Protein AF-A0AAV7RIS8-F1 (afdb_monomer_lite)

Radius of gyration: 21.15 Å; chains: 1; bounding box: 41×57×57 Å

Structure (mmCIF, N/CA/C/O backbone):
data_AF-A0AAV7RIS8-F1
#
_entry.id   AF-A0AAV7RIS8-F1
#
loop_
_atom_site.group_PDB
_atom_site.id
_atom_site.type_symbol
_atom_site.label_atom_id
_atom_site.label_alt_id
_atom_site.label_comp_id
_atom_site.label_asym_id
_atom_site.label_entity_id
_atom_site.label_seq_id
_atom_site.pdbx_PDB_ins_code
_atom_site.Cartn_x
_atom_site.Cartn_y
_atom_site.Cartn_z
_atom_site.occupancy
_atom_site.B_iso_or_equiv
_atom_site.auth_seq_id
_atom_site.auth_comp_id
_atom_site.auth_asym_id
_atom_site.auth_atom_id
_atom_site.pdbx_PDB_model_num
ATOM 1 N N . MET A 1 1 ? 1.340 12.031 -30.322 1.00 40.53 1 MET A N 1
ATOM 2 C CA . MET A 1 1 ? 1.936 10.730 -29.944 1.00 40.53 1 MET A CA 1
ATOM 3 C C . MET A 1 1 ? 2.752 10.960 -28.687 1.00 40.53 1 MET A C 1
ATOM 5 O O . MET A 1 1 ? 3.730 11.690 -28.761 1.00 40.53 1 MET A O 1
ATOM 9 N N . PHE A 1 2 ? 2.332 10.428 -27.538 1.00 37.75 2 PHE A N 1
ATOM 10 C CA . PHE A 1 2 ? 3.193 10.440 -26.354 1.00 37.75 2 PHE A CA 1
ATOM 11 C C . PHE A 1 2 ? 4.381 9.504 -26.620 1.00 37.75 2 PHE A C 1
ATOM 13 O O . PHE A 1 2 ? 4.155 8.403 -27.135 1.00 37.75 2 PHE A O 1
ATOM 20 N N . PRO A 1 3 ? 5.629 9.924 -26.354 1.00 41.28 3 PRO A N 1
ATOM 21 C CA . PRO A 1 3 ? 6.782 9.067 -26.578 1.00 41.28 3 PRO A CA 1
ATOM 22 C C . PRO A 1 3 ? 6.626 7.800 -25.733 1.00 41.28 3 PRO A C 1
ATOM 24 O O . PRO A 1 3 ? 6.403 7.878 -24.524 1.00 41.28 3 PRO A O 1
ATOM 27 N N . ARG A 1 4 ? 6.722 6.630 -26.380 1.00 53.78 4 ARG A N 1
ATOM 28 C CA . ARG A 1 4 ? 6.822 5.328 -25.708 1.00 53.78 4 ARG A CA 1
ATOM 29 C C . ARG A 1 4 ? 8.180 5.274 -25.014 1.00 53.78 4 ARG A C 1
ATOM 31 O O . ARG A 1 4 ? 9.142 4.745 -25.558 1.00 53.78 4 ARG A O 1
ATOM 38 N N . VAL A 1 5 ? 8.284 5.907 -23.850 1.00 56.75 5 VAL A N 1
ATOM 39 C CA . VAL A 1 5 ? 9.424 5.703 -22.958 1.00 56.75 5 VAL A CA 1
ATOM 40 C C . VAL A 1 5 ? 9.414 4.217 -22.631 1.00 56.75 5 VAL A C 1
ATOM 42 O O . VAL A 1 5 ? 8.409 3.734 -22.115 1.00 56.75 5 VAL A O 1
ATOM 45 N N . ALA A 1 6 ? 10.477 3.499 -22.996 1.00 56.28 6 ALA A N 1
ATOM 46 C CA . ALA A 1 6 ? 10.611 2.077 -22.708 1.00 56.28 6 ALA A CA 1
ATOM 47 C C . ALA A 1 6 ? 10.300 1.839 -21.222 1.00 56.28 6 ALA A C 1
ATOM 49 O O . ALA A 1 6 ? 11.027 2.301 -20.340 1.00 56.28 6 ALA A O 1
ATOM 50 N N . SER A 1 7 ? 9.170 1.192 -20.941 1.00 73.81 7 SER A N 1
ATOM 51 C CA . SER A 1 7 ? 8.680 0.934 -19.591 1.00 73.81 7 SER A CA 1
ATOM 52 C C . SER A 1 7 ? 9.353 -0.330 -19.075 1.00 73.81 7 SER A C 1
ATOM 54 O O . SER A 1 7 ? 8.714 -1.360 -18.908 1.00 73.81 7 SER A O 1
ATOM 56 N N . MET A 1 8 ? 10.673 -0.282 -18.912 1.00 86.00 8 MET A N 1
ATOM 57 C CA . MET A 1 8 ? 11.417 -1.374 -18.296 1.00 86.00 8 MET A CA 1
ATOM 58 C C . MET A 1 8 ? 11.367 -1.227 -16.774 1.00 86.00 8 MET A C 1
ATOM 60 O O . MET A 1 8 ? 11.593 -0.137 -16.243 1.00 86.00 8 MET A O 1
ATOM 64 N N . CYS A 1 9 ? 11.087 -2.315 -16.061 1.00 86.50 9 CYS A N 1
ATOM 65 C CA . CYS A 1 9 ? 11.132 -2.335 -14.604 1.00 86.50 9 CYS A CA 1
ATOM 66 C C . CYS A 1 9 ? 12.592 -2.296 -14.156 1.00 86.50 9 CYS A C 1
ATOM 68 O O . CYS A 1 9 ? 13.364 -3.175 -14.530 1.00 86.50 9 CYS A O 1
ATOM 70 N N . LEU A 1 10 ? 12.977 -1.343 -13.308 1.00 86.94 10 LEU A N 1
ATOM 71 C CA . LEU A 1 10 ? 14.358 -1.284 -12.814 1.00 86.94 10 LEU A CA 1
ATOM 72 C C . LEU A 1 10 ? 14.680 -2.347 -11.757 1.00 86.94 10 LEU A C 1
ATOM 74 O O . LEU A 1 10 ? 15.850 -2.577 -11.473 1.00 86.94 10 LEU A O 1
ATOM 78 N N . HIS A 1 11 ? 13.665 -3.010 -11.197 1.00 85.69 11 HIS A N 1
ATOM 79 C CA . HIS A 1 11 ? 13.860 -4.057 -10.194 1.00 85.69 11 HIS A CA 1
ATOM 80 C C . HIS A 1 11 ? 13.984 -5.454 -10.810 1.00 85.69 11 HIS A C 1
ATOM 82 O O . HIS A 1 11 ? 14.775 -6.258 -10.329 1.00 85.69 11 HIS A O 1
ATOM 88 N N . CYS A 1 12 ? 13.205 -5.763 -11.856 1.00 88.75 12 CYS A N 1
ATOM 89 C CA . CYS A 1 12 ? 13.183 -7.100 -12.470 1.00 88.75 12 CYS A CA 1
ATOM 90 C C . CYS A 1 12 ? 13.544 -7.129 -13.964 1.00 88.75 12 CYS A C 1
ATOM 92 O O . CYS A 1 12 ? 13.489 -8.194 -14.573 1.00 88.75 12 CYS A O 1
ATOM 94 N N . ALA A 1 13 ? 13.879 -5.981 -14.564 1.00 88.62 13 ALA A N 1
ATOM 95 C CA . ALA A 1 13 ? 14.184 -5.826 -15.992 1.00 88.62 13 ALA A CA 1
ATOM 96 C C . ALA A 1 13 ? 13.062 -6.271 -16.958 1.00 88.62 13 ALA A C 1
ATOM 98 O O . ALA A 1 13 ? 13.288 -6.420 -18.161 1.00 88.62 13 ALA A O 1
ATOM 99 N N . HIS A 1 14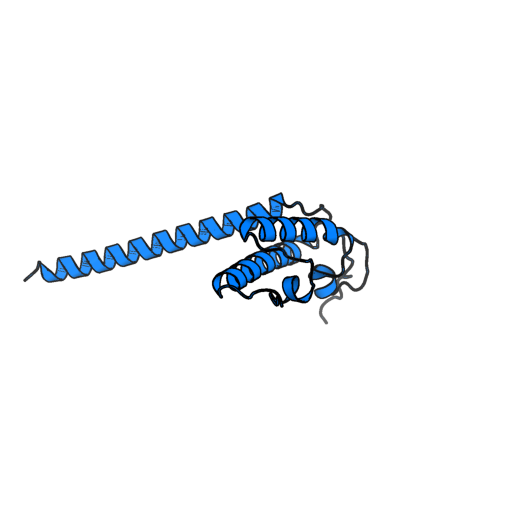 ? 11.833 -6.461 -16.462 1.00 87.50 14 HIS A N 1
ATOM 100 C CA . HIS A 1 14 ? 10.681 -6.777 -17.302 1.00 87.50 14 HIS A CA 1
ATOM 101 C C . HIS A 1 14 ? 10.361 -5.605 -18.234 1.00 87.50 14 HIS A C 1
ATOM 103 O O . HIS A 1 14 ? 10.402 -4.451 -17.810 1.00 87.50 14 HIS A O 1
ATOM 109 N N . HIS A 1 15 ? 10.070 -5.904 -19.497 1.00 86.44 15 HIS A N 1
ATOM 110 C CA . HIS A 1 15 ? 9.692 -4.917 -20.509 1.00 86.44 15 HIS A CA 1
ATOM 111 C C . HIS A 1 15 ? 8.165 -4.743 -20.511 1.00 86.44 15 HIS A C 1
ATOM 113 O O . HIS A 1 15 ? 7.460 -5.576 -19.957 1.00 86.44 15 HIS A O 1
ATOM 119 N N . ASP A 1 16 ? 7.649 -3.656 -21.090 1.00 82.25 16 ASP A N 1
ATOM 120 C CA . ASP A 1 16 ? 6.201 -3.383 -21.151 1.00 82.25 16 ASP A CA 1
ATOM 121 C C . ASP A 1 16 ? 5.507 -3.326 -19.774 1.00 82.25 16 ASP A C 1
ATOM 123 O O . ASP A 1 16 ? 4.369 -3.754 -19.594 1.00 82.25 16 ASP A O 1
ATOM 127 N N . VAL A 1 17 ? 6.195 -2.7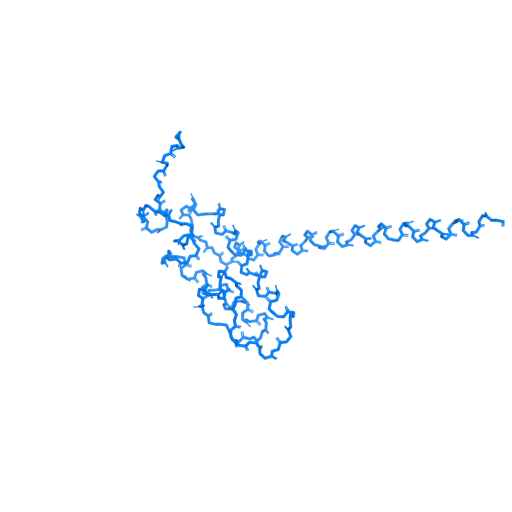46 -18.782 1.00 84.81 17 VAL A N 1
ATOM 128 C CA . VAL A 1 17 ? 5.682 -2.584 -17.416 1.00 84.81 17 VAL A CA 1
ATOM 129 C C . VAL A 1 17 ? 4.335 -1.875 -17.385 1.00 84.81 17 VAL A C 1
ATOM 131 O O . VAL A 1 17 ? 4.198 -0.716 -17.787 1.00 84.81 17 VAL A O 1
ATOM 134 N N . THR A 1 18 ? 3.358 -2.566 -16.807 1.00 86.69 18 THR A N 1
ATOM 135 C CA . THR A 1 18 ? 2.045 -2.024 -16.472 1.00 86.69 18 THR A CA 1
ATOM 136 C C . THR A 1 18 ? 2.030 -1.474 -15.045 1.00 86.69 18 THR A C 1
ATOM 138 O O . THR A 1 18 ? 2.907 -1.747 -14.221 1.00 86.69 18 THR A O 1
ATOM 141 N N . PHE A 1 19 ? 0.984 -0.719 -14.713 1.00 82.00 19 PHE A N 1
ATOM 142 C CA . PHE A 1 19 ? 0.736 -0.315 -13.330 1.00 82.00 19 PHE A CA 1
ATOM 143 C C . PHE A 1 19 ? 0.552 -1.528 -12.402 1.00 82.00 19 PHE A C 1
ATOM 145 O O . PHE A 1 19 ? 1.080 -1.544 -11.292 1.00 82.00 19 PHE A O 1
ATOM 152 N N . LEU A 1 20 ? -0.124 -2.579 -12.883 1.00 87.06 20 LEU A N 1
ATOM 153 C CA . LEU A 1 20 ? -0.323 -3.818 -12.131 1.00 87.06 20 LEU A CA 1
ATOM 154 C C . LEU A 1 20 ? 1.001 -4.539 -11.862 1.00 87.06 20 LEU A C 1
ATOM 156 O O . LEU A 1 20 ? 1.228 -5.005 -10.745 1.00 87.06 20 LEU A O 1
ATOM 160 N N . HIS A 1 21 ? 1.916 -4.542 -12.831 1.00 88.75 21 HIS A N 1
ATOM 161 C CA . HIS A 1 21 ? 3.262 -5.058 -12.622 1.00 88.75 21 HIS A CA 1
ATOM 162 C C . HIS A 1 21 ? 3.960 -4.328 -11.472 1.00 88.75 21 HIS A C 1
ATOM 164 O O . HIS A 1 21 ? 4.513 -4.949 -10.558 1.00 88.75 21 HIS A O 1
ATOM 170 N N . MET A 1 22 ? 3.868 -2.995 -11.476 1.00 83.25 22 MET A N 1
ATOM 171 C CA . MET A 1 22 ? 4.494 -2.164 -10.457 1.00 83.25 22 MET A CA 1
ATOM 172 C C . MET A 1 22 ? 3.879 -2.277 -9.074 1.00 83.25 22 MET A C 1
ATOM 174 O O . MET A 1 22 ? 4.602 -2.019 -8.113 1.00 83.25 22 MET A O 1
ATOM 178 N N . LEU A 1 23 ? 2.606 -2.653 -8.954 1.00 85.38 23 LEU A N 1
ATOM 179 C CA . LEU A 1 23 ? 1.923 -2.812 -7.671 1.00 85.38 23 LEU A CA 1
ATOM 180 C C . LEU A 1 23 ? 1.850 -4.258 -7.179 1.00 85.38 23 LEU A C 1
ATOM 182 O O . LEU A 1 23 ? 1.775 -4.479 -5.975 1.00 85.38 23 LE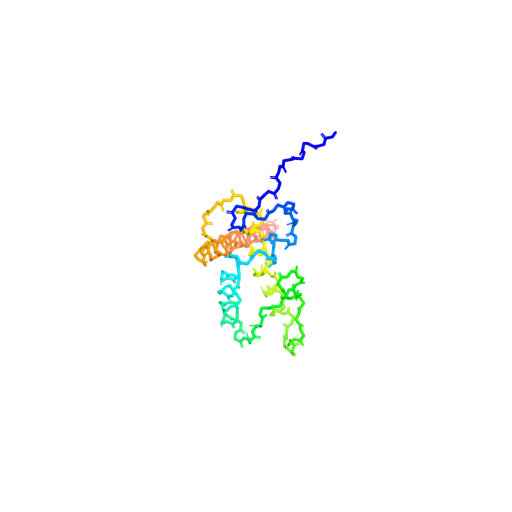U A O 1
ATOM 186 N N . TRP A 1 24 ? 1.906 -5.260 -8.050 1.00 88.31 24 TRP A N 1
ATOM 187 C CA . TRP A 1 24 ? 1.663 -6.639 -7.629 1.00 88.31 24 TRP A CA 1
ATOM 188 C C . TRP A 1 24 ? 2.624 -7.668 -8.225 1.00 88.31 24 TRP A C 1
ATOM 190 O O . TRP A 1 24 ? 3.168 -8.483 -7.477 1.00 88.31 24 TRP A O 1
ATOM 200 N N . GLU A 1 25 ? 2.871 -7.636 -9.532 1.00 90.56 25 GLU A N 1
ATOM 201 C CA . GLU A 1 25 ? 3.515 -8.770 -10.221 1.00 90.56 25 GLU A CA 1
ATOM 202 C C . GLU A 1 25 ? 5.047 -8.775 -10.104 1.00 90.56 25 GLU A C 1
ATOM 204 O O . GLU A 1 25 ? 5.677 -9.820 -10.257 1.00 90.56 25 GLU A O 1
ATOM 209 N N . CYS A 1 26 ? 5.671 -7.630 -9.814 1.00 89.31 26 CYS A N 1
ATOM 210 C CA . CYS A 1 26 ? 7.125 -7.522 -9.707 1.00 89.31 26 CYS A CA 1
ATOM 211 C C . CYS A 1 26 ? 7.681 -8.360 -8.534 1.00 89.31 26 CYS A C 1
ATOM 213 O O . CYS A 1 26 ? 7.637 -7.938 -7.376 1.00 89.31 26 CYS A O 1
ATOM 215 N N . LEU A 1 27 ? 8.256 -9.531 -8.843 1.00 90.31 27 LEU A N 1
ATOM 216 C CA . LEU A 1 27 ? 8.767 -10.498 -7.858 1.00 90.31 27 LEU A CA 1
ATOM 217 C C . LEU A 1 27 ? 9.809 -9.932 -6.875 1.00 90.31 27 LEU A C 1
ATOM 219 O O . LEU A 1 27 ? 9.689 -10.211 -5.682 1.00 90.31 27 LEU A O 1
ATOM 223 N N . PRO A 1 28 ? 10.775 -9.090 -7.295 1.00 89.44 28 PRO A N 1
ATOM 224 C CA . PRO A 1 28 ? 11.708 -8.453 -6.361 1.00 89.44 28 PRO A CA 1
ATOM 225 C C . PRO A 1 28 ? 11.046 -7.596 -5.275 1.00 89.44 28 PRO A C 1
ATOM 227 O O . PRO A 1 28 ? 11.673 -7.305 -4.264 1.00 89.44 28 PRO A O 1
ATOM 230 N N . LEU A 1 29 ? 9.785 -7.191 -5.466 1.00 87.38 29 LEU A N 1
ATOM 231 C CA . LEU A 1 29 ? 9.024 -6.395 -4.502 1.00 87.38 29 LEU A CA 1
ATOM 232 C C . LEU A 1 29 ? 8.137 -7.258 -3.587 1.00 87.38 29 LEU A C 1
ATOM 234 O O . LEU A 1 29 ? 7.483 -6.726 -2.692 1.00 87.38 29 LEU A O 1
ATOM 238 N N . VAL A 1 30 ? 8.115 -8.584 -3.772 1.00 89.81 30 VAL A N 1
ATOM 239 C CA . VAL A 1 30 ? 7.398 -9.510 -2.879 1.00 89.81 30 VAL A CA 1
ATOM 240 C C . VAL A 1 30 ? 7.873 -9.386 -1.425 1.00 89.81 30 VAL A C 1
ATOM 242 O O . VAL A 1 30 ? 6.996 -9.268 -0.570 1.00 89.81 30 VAL A O 1
ATOM 245 N N . PRO A 1 31 ? 9.187 -9.360 -1.109 1.00 90.56 31 PRO A N 1
ATOM 246 C CA . PRO A 1 31 ? 9.642 -9.363 0.282 1.00 90.56 31 PRO A CA 1
ATOM 247 C C . PRO A 1 31 ? 9.150 -8.151 1.076 1.00 90.56 31 PRO A C 1
ATOM 249 O O . PRO A 1 31 ? 8.599 -8.307 2.159 1.00 90.56 31 PRO A O 1
ATOM 252 N N . ILE A 1 32 ? 9.271 -6.947 0.509 1.00 89.94 32 ILE A N 1
ATOM 253 C CA . ILE A 1 32 ? 8.816 -5.720 1.172 1.00 89.94 32 ILE A CA 1
ATOM 254 C C . ILE A 1 32 ? 7.295 -5.700 1.354 1.00 89.94 32 ILE A C 1
ATOM 256 O O . ILE A 1 32 ? 6.802 -5.271 2.391 1.00 89.94 32 ILE A O 1
ATOM 260 N N . ARG A 1 33 ? 6.533 -6.218 0.383 1.00 89.44 33 ARG A N 1
ATOM 261 C CA . ARG A 1 33 ? 5.081 -6.365 0.527 1.00 89.44 33 ARG A CA 1
ATOM 262 C C . ARG A 1 33 ? 4.724 -7.278 1.696 1.00 89.44 33 ARG A C 1
ATOM 264 O O . ARG A 1 33 ? 3.815 -6.945 2.444 1.00 89.44 33 ARG A O 1
ATOM 271 N N . VAL A 1 34 ? 5.410 -8.412 1.832 1.00 91.19 34 VAL A N 1
ATOM 272 C CA . VAL A 1 34 ? 5.185 -9.341 2.947 1.00 91.19 34 VAL A CA 1
ATOM 273 C C . VAL A 1 34 ? 5.487 -8.647 4.275 1.00 91.19 34 VAL A C 1
ATOM 275 O O . VAL A 1 34 ? 4.627 -8.651 5.143 1.00 91.19 34 VAL A O 1
ATOM 278 N N . GLN A 1 35 ? 6.614 -7.938 4.382 1.00 92.44 35 GLN A N 1
ATOM 279 C CA . GLN A 1 35 ? 6.974 -7.196 5.599 1.00 92.44 35 GLN A CA 1
ATOM 280 C C . GLN A 1 35 ? 5.940 -6.131 5.985 1.00 92.44 35 GLN A C 1
ATOM 282 O O . GLN A 1 35 ? 5.606 -5.995 7.159 1.00 92.44 35 GLN A O 1
ATOM 287 N N . VAL A 1 36 ? 5.417 -5.378 5.008 1.00 91.19 36 VAL A N 1
ATOM 288 C CA . VAL A 1 36 ? 4.345 -4.398 5.251 1.00 91.19 36 VAL A CA 1
ATOM 289 C C . VAL A 1 36 ? 3.086 -5.099 5.757 1.00 91.19 36 VAL A C 1
ATOM 291 O O . VAL A 1 36 ? 2.492 -4.650 6.730 1.00 91.19 36 VAL A O 1
ATOM 294 N N . MET A 1 37 ? 2.689 -6.210 5.134 1.00 89.31 37 MET A N 1
ATOM 295 C CA . MET A 1 37 ? 1.517 -6.981 5.561 1.00 89.31 37 MET A CA 1
ATOM 296 C C . MET A 1 37 ? 1.682 -7.555 6.970 1.00 89.31 37 MET A C 1
ATOM 298 O O . MET A 1 37 ? 0.741 -7.486 7.753 1.00 89.31 37 MET A O 1
ATOM 302 N N . GLU A 1 38 ? 2.866 -8.068 7.306 1.00 91.31 38 GLU A N 1
ATOM 303 C CA . GLU A 1 38 ? 3.206 -8.548 8.650 1.00 91.31 38 GLU A CA 1
ATOM 304 C C . GLU A 1 38 ? 3.105 -7.417 9.680 1.00 91.31 38 GLU A C 1
ATOM 306 O O . GLU A 1 38 ? 2.423 -7.574 10.687 1.00 91.31 38 GLU A O 1
ATOM 311 N N . HIS A 1 39 ? 3.671 -6.239 9.392 1.00 91.44 39 HIS A N 1
ATOM 312 C CA . HIS A 1 39 ? 3.568 -5.082 10.289 1.00 91.44 39 HIS A CA 1
ATOM 313 C C . HIS A 1 39 ? 2.120 -4.623 10.485 1.00 91.44 39 HIS A C 1
ATOM 315 O O . HIS A 1 39 ?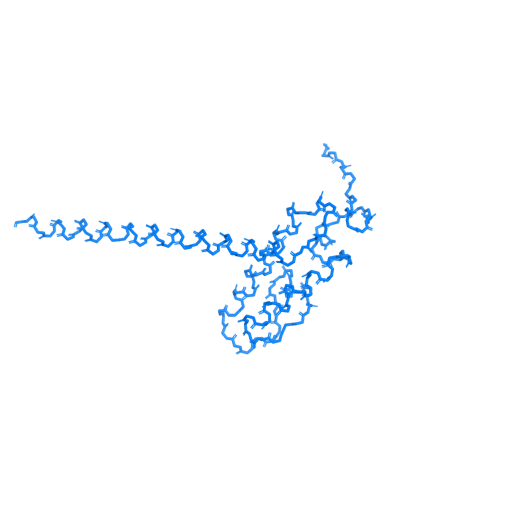 1.716 -4.286 11.595 1.00 91.44 39 HIS A O 1
ATOM 321 N N . VAL A 1 40 ? 1.318 -4.591 9.418 1.00 88.94 40 VAL A N 1
ATOM 322 C CA . VAL A 1 40 ? -0.098 -4.219 9.531 1.00 88.94 40 VAL A CA 1
ATOM 323 C C . VAL A 1 40 ? -0.869 -5.280 10.320 1.00 88.94 40 VAL A C 1
ATOM 325 O O . VAL A 1 40 ? -1.679 -4.920 11.169 1.00 88.94 40 VAL A O 1
ATOM 328 N N . ALA A 1 41 ? -0.595 -6.567 10.103 1.00 88.00 41 ALA A N 1
ATOM 329 C CA . ALA A 1 41 ? -1.199 -7.654 10.868 1.00 88.00 41 ALA A CA 1
ATOM 330 C C . ALA A 1 41 ? -0.877 -7.549 12.368 1.00 88.00 41 ALA A C 1
ATOM 332 O O . ALA A 1 41 ? -1.770 -7.715 13.195 1.00 88.00 41 ALA A O 1
ATOM 333 N N . GLU A 1 42 ? 0.371 -7.218 12.714 1.00 89.56 42 GLU A N 1
ATOM 334 C CA . GLU A 1 42 ? 0.807 -6.990 14.095 1.00 89.56 42 GLU A CA 1
ATOM 335 C C . GLU A 1 42 ? 0.091 -5.797 14.739 1.00 89.56 42 GLU A C 1
ATOM 337 O O . GLU A 1 42 ? -0.429 -5.926 15.842 1.00 89.56 42 GLU A O 1
ATOM 342 N N . ILE A 1 43 ? 0.007 -4.654 14.047 1.00 86.19 43 ILE A N 1
ATOM 343 C CA . ILE A 1 43 ? -0.661 -3.443 14.560 1.00 86.19 43 ILE A CA 1
ATOM 344 C C . ILE A 1 43 ? -2.154 -3.682 14.798 1.00 86.19 43 ILE A C 1
ATOM 346 O O . ILE A 1 43 ? -2.728 -3.145 15.744 1.00 86.19 43 ILE A O 1
ATOM 350 N N . LEU A 1 44 ? -2.798 -4.434 13.906 1.00 83.12 44 LEU A N 1
ATOM 351 C CA . LEU A 1 44 ? -4.236 -4.679 13.969 1.00 83.12 44 LEU A CA 1
ATOM 352 C C . LEU A 1 44 ? -4.599 -5.889 14.831 1.00 83.12 44 LEU A C 1
ATOM 354 O O . LEU A 1 44 ? -5.781 -6.073 15.103 1.00 83.12 44 LEU A O 1
ATOM 358 N N . GLU A 1 45 ? -3.617 -6.698 15.234 1.00 85.19 45 GLU A N 1
ATOM 359 C CA . GLU A 1 45 ? -3.809 -7.994 15.896 1.00 85.19 45 GLU A CA 1
ATOM 360 C C . GLU A 1 45 ? -4.718 -8.947 15.088 1.00 85.19 45 GLU A C 1
ATOM 362 O O . GLU A 1 45 ? -5.447 -9.775 15.636 1.00 85.19 45 GLU A O 1
ATOM 367 N N . VAL A 1 46 ? -4.675 -8.840 13.754 1.00 82.31 46 VAL A N 1
ATOM 368 C CA . VAL A 1 46 ? -5.488 -9.638 12.824 1.00 82.31 46 VAL A CA 1
ATOM 369 C C . VAL A 1 46 ? -4.564 -10.360 11.848 1.00 82.31 46 VAL A C 1
ATOM 371 O O . VAL A 1 46 ? -3.697 -9.723 11.251 1.00 82.31 46 VAL A O 1
ATOM 374 N N . PRO A 1 47 ? -4.747 -11.671 11.614 1.00 83.38 47 PRO A N 1
ATOM 375 C CA . PRO A 1 47 ? -3.976 -12.372 10.599 1.00 83.38 47 PRO A CA 1
ATOM 376 C C . PRO A 1 47 ? -4.312 -11.818 9.209 1.00 83.38 47 PRO A C 1
ATOM 378 O O . PRO A 1 47 ? -5.454 -11.906 8.756 1.00 83.38 47 PRO A O 1
ATOM 381 N N . LEU A 1 48 ? -3.306 -11.281 8.516 1.00 83.06 48 LEU A N 1
ATOM 382 C CA . LEU A 1 48 ? -3.426 -10.856 7.125 1.00 83.06 48 LEU A CA 1
ATOM 383 C C . LEU A 1 48 ? -2.585 -11.759 6.230 1.00 83.06 48 LEU A C 1
ATOM 385 O O . LEU A 1 48 ? -1.400 -11.982 6.472 1.00 83.06 48 LEU A O 1
ATOM 389 N N . THR A 1 49 ? -3.197 -12.261 5.165 1.00 82.06 49 THR A N 1
ATOM 390 C CA . THR A 1 49 ? -2.494 -12.982 4.107 1.00 82.06 49 THR A CA 1
ATOM 391 C C . THR A 1 49 ? -2.175 -12.022 2.958 1.00 82.06 49 THR A C 1
ATOM 393 O O . THR A 1 49 ? -2.968 -11.124 2.668 1.00 82.06 49 THR A O 1
ATOM 396 N N . PRO A 1 50 ? -1.022 -12.169 2.277 1.00 80.38 50 PRO A N 1
ATOM 397 C CA . PRO A 1 50 ? -0.734 -11.403 1.069 1.00 80.38 50 PRO A CA 1
ATOM 398 C C . PRO A 1 50 ? -1.708 -11.780 -0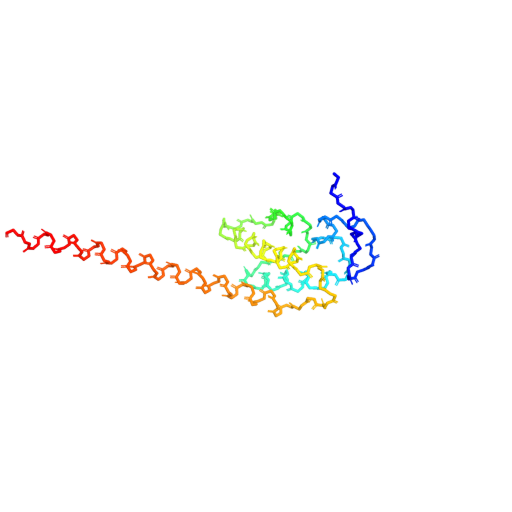.059 1.00 80.38 50 PRO A C 1
ATOM 400 O O . PRO A 1 50 ? -1.468 -12.717 -0.817 1.00 80.38 50 PRO A O 1
ATOM 403 N N . ASP A 1 51 ? -2.800 -11.034 -0.178 1.00 85.19 51 ASP A N 1
ATOM 404 C CA . ASP A 1 51 ? -3.825 -11.187 -1.212 1.00 85.19 51 ASP A CA 1
ATOM 405 C C . ASP A 1 51 ? -3.809 -9.959 -2.144 1.00 85.19 51 ASP A C 1
ATOM 407 O O . ASP A 1 51 ? -3.808 -8.826 -1.651 1.00 85.19 51 ASP A O 1
ATOM 411 N N . PRO A 1 52 ? -3.780 -10.132 -3.481 1.00 86.00 52 PRO A N 1
ATOM 412 C CA . PRO A 1 52 ? -3.904 -9.016 -4.415 1.00 86.00 52 PRO A CA 1
ATOM 413 C C . PRO A 1 52 ? -5.163 -8.175 -4.201 1.00 86.00 52 PRO A C 1
ATOM 415 O O . PRO A 1 52 ? -5.093 -6.962 -4.382 1.00 86.00 52 PRO A O 1
ATOM 418 N N . LEU A 1 53 ? -6.300 -8.771 -3.833 1.00 85.62 53 LEU A N 1
ATOM 419 C CA . LEU A 1 53 ? -7.540 -8.022 -3.618 1.00 85.62 53 LEU A CA 1
ATOM 420 C C . LEU A 1 53 ? -7.430 -7.130 -2.385 1.00 85.62 53 LEU A C 1
ATOM 422 O O . LEU A 1 53 ? -7.742 -5.943 -2.455 1.00 85.62 53 LEU A O 1
ATOM 426 N N . LEU A 1 54 ? -6.888 -7.660 -1.294 1.00 83.50 54 LEU A N 1
ATOM 427 C CA . LEU A 1 54 ? -6.600 -6.875 -0.101 1.00 83.50 54 LEU A CA 1
ATOM 428 C C . LEU A 1 54 ? -5.595 -5.756 -0.384 1.00 83.50 54 LEU A C 1
ATOM 430 O O . LEU A 1 54 ? -5.796 -4.603 -0.018 1.00 83.50 54 LEU A O 1
ATOM 434 N N . PHE A 1 55 ? -4.523 -6.081 -1.092 1.00 82.88 55 PHE A N 1
ATOM 435 C CA . PHE A 1 55 ? -3.410 -5.171 -1.309 1.00 82.88 55 PHE A CA 1
ATOM 436 C C . PHE A 1 55 ? -3.708 -4.058 -2.331 1.00 82.88 55 PHE A C 1
ATOM 438 O O . PHE A 1 55 ? -3.236 -2.927 -2.195 1.00 82.88 55 PHE A O 1
ATOM 445 N N . LEU A 1 56 ? -4.461 -4.371 -3.387 1.00 83.25 56 LEU A N 1
ATOM 446 C CA . LEU A 1 56 ? -4.798 -3.421 -4.451 1.00 83.25 56 LEU A CA 1
ATOM 447 C C . LEU A 1 56 ? -6.111 -2.689 -4.180 1.00 83.25 56 LEU A C 1
ATOM 449 O O . LEU A 1 56 ? -6.243 -1.532 -4.573 1.00 83.25 56 LEU A O 1
ATOM 453 N N . LEU A 1 57 ? -7.076 -3.370 -3.559 1.00 80.75 57 LEU A N 1
ATOM 454 C CA . LEU A 1 57 ? -8.459 -2.906 -3.450 1.00 80.75 57 LEU A CA 1
ATOM 455 C C . LEU A 1 57 ? -8.955 -2.788 -2.004 1.00 80.75 57 LEU A C 1
ATOM 457 O O . LEU A 1 57 ? -10.076 -2.327 -1.815 1.00 80.75 57 LEU A O 1
ATOM 461 N N . GLY A 1 58 ? -8.173 -3.200 -1.000 1.00 76.06 58 GLY A N 1
ATOM 462 C CA . GLY A 1 58 ? -8.613 -3.174 0.399 1.00 76.06 58 GLY A CA 1
ATOM 463 C C . GLY A 1 58 ? -9.661 -4.238 0.747 1.00 76.06 58 GLY A C 1
ATOM 464 O O . GLY A 1 58 ? -10.276 -4.213 1.810 1.00 76.06 58 GLY A O 1
ATOM 465 N N . ILE A 1 59 ? -9.912 -5.189 -0.155 1.00 77.69 59 ILE A N 1
ATOM 466 C CA . ILE A 1 59 ? -10.971 -6.185 0.023 1.00 77.69 59 ILE A CA 1
ATOM 467 C C . ILE A 1 59 ? -10.418 -7.356 0.838 1.00 77.69 59 ILE A C 1
ATOM 469 O O . ILE A 1 59 ? -9.493 -8.028 0.397 1.00 77.69 59 ILE A O 1
ATOM 473 N N . THR A 1 60 ? -11.004 -7.629 2.005 1.00 74.00 60 THR A N 1
ATOM 474 C CA . THR A 1 60 ? -10.690 -8.810 2.826 1.00 74.00 60 THR A CA 1
ATOM 475 C C . THR A 1 60 ? -11.957 -9.589 3.156 1.00 74.00 60 THR A C 1
ATOM 477 O O . THR A 1 60 ? -12.986 -9.015 3.511 1.00 74.00 60 THR A O 1
ATOM 480 N N . GLU A 1 61 ? -11.882 -10.916 3.048 1.00 67.00 61 GLU A N 1
ATOM 481 C CA . GLU A 1 61 ? -12.978 -11.825 3.403 1.00 67.00 61 GLU A CA 1
ATOM 482 C C . GLU A 1 61 ? -13.074 -12.067 4.922 1.00 67.00 61 GLU A C 1
ATOM 484 O O . GLU A 1 61 ? -14.066 -12.609 5.410 1.00 67.00 61 GLU A O 1
ATOM 489 N N . HIS A 1 62 ? -12.054 -11.667 5.693 1.00 60.12 62 HIS A N 1
ATOM 490 C CA . HIS A 1 62 ? -11.860 -12.131 7.070 1.00 60.12 62 HIS A CA 1
ATOM 491 C C . HIS A 1 62 ? -12.429 -11.242 8.178 1.00 60.12 62 HIS A C 1
ATOM 493 O O . HIS A 1 62 ? -12.381 -11.627 9.347 1.00 60.12 62 HIS A O 1
ATOM 499 N N . THR A 1 63 ? -13.017 -10.087 7.884 1.00 56.00 63 THR A N 1
ATOM 500 C CA . THR A 1 63 ? -13.436 -9.185 8.964 1.00 56.00 63 THR A CA 1
ATOM 501 C C . THR A 1 63 ? -14.856 -9.481 9.428 1.00 56.00 63 THR A C 1
ATOM 503 O O . THR A 1 63 ? -15.826 -8.900 8.941 1.00 56.00 63 THR A O 1
ATOM 506 N N . LYS A 1 64 ? -14.969 -10.348 10.438 1.00 54.00 64 LYS A N 1
ATOM 507 C CA . LYS A 1 64 ? -16.116 -10.324 11.356 1.00 54.00 64 LYS A CA 1
ATOM 508 C C . LYS A 1 64 ? -16.140 -9.071 12.247 1.00 54.00 64 LYS A C 1
ATOM 510 O O . LYS A 1 64 ? -17.179 -8.821 12.844 1.00 54.00 64 LYS A O 1
ATOM 515 N N . ASP A 1 65 ? -15.087 -8.245 12.276 1.00 58.75 65 ASP A N 1
ATOM 516 C CA . ASP A 1 65 ? -14.981 -7.126 13.218 1.00 58.75 65 ASP A CA 1
ATOM 517 C C . ASP A 1 65 ? -14.689 -5.749 12.589 1.00 58.75 65 ASP A C 1
ATOM 519 O O . ASP A 1 65 ? -13.808 -5.569 11.755 1.00 58.75 65 ASP A O 1
ATOM 523 N N . THR A 1 66 ? -15.517 -4.794 13.035 1.00 64.06 66 THR A N 1
ATOM 524 C CA . THR A 1 66 ? -15.532 -3.320 12.922 1.00 64.06 66 THR A CA 1
ATOM 525 C C . THR A 1 66 ? -14.924 -2.629 11.683 1.00 64.06 66 THR A C 1
ATOM 527 O O . THR A 1 66 ? -13.724 -2.621 11.440 1.00 64.06 66 THR A O 1
ATOM 530 N N . LYS A 1 67 ? -15.771 -1.837 10.999 1.00 69.56 67 LYS A N 1
ATOM 531 C CA . LYS A 1 67 ? -15.488 -0.868 9.905 1.00 69.56 67 LYS A CA 1
ATOM 532 C C . LYS A 1 67 ? -14.188 -0.045 10.037 1.00 69.56 67 LYS A C 1
ATOM 534 O O . LYS A 1 67 ? -13.698 0.476 9.039 1.00 69.56 67 LYS A O 1
ATOM 539 N N . HIS A 1 68 ? -13.662 0.118 11.248 1.00 71.31 68 HIS A N 1
ATOM 540 C CA . HIS A 1 68 ? -12.431 0.853 11.537 1.00 71.31 68 HIS A CA 1
ATOM 541 C C . HIS A 1 68 ? -11.172 0.079 11.111 1.00 71.31 68 HIS A C 1
ATOM 543 O O . HIS A 1 68 ? -10.282 0.686 10.523 1.00 71.31 68 HIS A O 1
ATOM 549 N N . TYR A 1 69 ? -11.127 -1.246 11.303 1.00 76.50 69 TYR A N 1
ATOM 550 C CA . TYR A 1 69 ? -10.002 -2.085 10.863 1.00 76.50 69 TYR A CA 1
ATOM 551 C C . TYR A 1 69 ? -9.850 -2.102 9.345 1.00 76.50 69 TYR A C 1
ATOM 553 O O . TYR A 1 69 ? -8.736 -1.994 8.835 1.00 76.50 69 TYR A O 1
ATOM 561 N N . LEU A 1 70 ? -10.976 -2.181 8.629 1.00 75.75 70 LEU A N 1
ATOM 562 C CA . LEU A 1 70 ? -10.996 -2.109 7.167 1.00 75.75 70 LEU A CA 1
ATOM 563 C C . LEU A 1 70 ? -10.395 -0.790 6.683 1.00 75.75 70 LEU A C 1
ATOM 565 O O . LEU A 1 70 ? -9.420 -0.794 5.946 1.00 75.75 70 LEU A O 1
ATOM 569 N N . LYS A 1 71 ? -10.881 0.341 7.207 1.00 81.62 71 LYS A N 1
ATOM 570 C CA . LYS A 1 71 ? -10.355 1.665 6.846 1.00 81.62 71 LYS A CA 1
ATOM 571 C C . LYS A 1 71 ? -8.864 1.821 7.136 1.00 81.62 71 LYS A C 1
ATOM 573 O O . LYS A 1 71 ? -8.161 2.470 6.365 1.00 81.62 71 LYS A O 1
ATOM 578 N N . LEU A 1 72 ? -8.391 1.280 8.259 1.00 82.06 72 LEU A N 1
ATOM 579 C CA . LEU A 1 72 ? -6.982 1.374 8.623 1.00 82.06 72 LEU A CA 1
ATOM 580 C C . LEU A 1 72 ? -6.126 0.505 7.697 1.00 82.06 72 LEU A C 1
ATOM 582 O O . LEU A 1 72 ? -5.118 0.987 7.191 1.00 82.06 72 LEU A O 1
ATOM 586 N N . THR A 1 73 ? -6.560 -0.719 7.396 1.00 83.94 73 THR A N 1
ATOM 587 C CA . THR A 1 73 ? -5.907 -1.580 6.397 1.00 83.94 73 THR A CA 1
ATOM 588 C C . THR A 1 73 ? -5.853 -0.903 5.026 1.00 83.94 73 THR A C 1
ATOM 590 O O . THR A 1 73 ? -4.774 -0.802 4.442 1.00 83.94 73 THR A O 1
ATOM 593 N N . ASP A 1 74 ? -6.977 -0.358 4.552 1.00 85.00 74 ASP A N 1
ATOM 594 C CA . ASP A 1 74 ? -7.079 0.356 3.274 1.00 85.00 74 ASP A CA 1
ATOM 595 C C . ASP A 1 74 ? -6.088 1.516 3.202 1.00 85.00 74 ASP A C 1
ATOM 597 O O . ASP A 1 74 ? -5.376 1.686 2.210 1.00 85.00 74 ASP A O 1
ATOM 601 N N . LEU A 1 75 ? -6.001 2.300 4.281 1.00 86.75 75 LEU A N 1
ATOM 602 C CA . LEU A 1 75 ? -5.065 3.410 4.386 1.00 86.75 75 LEU A CA 1
ATOM 603 C C . LEU A 1 75 ? -3.613 2.925 4.294 1.00 86.75 75 LEU A C 1
ATOM 605 O O . LEU A 1 75 ? -2.829 3.487 3.527 1.00 86.75 75 LEU A O 1
ATOM 609 N N . GLN A 1 76 ? -3.249 1.875 5.033 1.00 88.62 76 GLN A N 1
ATOM 610 C CA . GLN A 1 76 ? -1.887 1.333 5.019 1.00 88.62 76 GLN A CA 1
ATOM 611 C C . GLN A 1 76 ? -1.498 0.800 3.633 1.00 88.62 76 GLN A C 1
ATOM 613 O O . GLN A 1 76 ? -0.398 1.086 3.145 1.00 88.62 76 GLN A O 1
ATOM 618 N N . MET A 1 77 ? -2.412 0.094 2.959 1.00 88.88 77 MET A N 1
ATOM 619 C CA . MET A 1 77 ? -2.196 -0.405 1.599 1.00 88.88 77 MET A CA 1
ATOM 620 C C . MET A 1 77 ? -2.087 0.739 0.587 1.00 88.88 77 MET A C 1
ATOM 622 O O . MET A 1 77 ? -1.186 0.743 -0.254 1.00 88.88 77 MET A O 1
ATOM 626 N N . ALA A 1 78 ? -2.936 1.763 0.698 1.00 88.19 78 ALA A N 1
ATOM 627 C CA . ALA A 1 78 ? -2.874 2.947 -0.153 1.00 88.19 78 ALA A CA 1
ATOM 628 C C . ALA A 1 78 ? -1.542 3.699 -0.001 1.00 88.19 78 ALA A C 1
ATOM 630 O O . ALA A 1 78 ? -0.947 4.116 -1.000 1.00 88.19 78 ALA A O 1
ATOM 631 N N . LEU A 1 79 ? -1.032 3.837 1.227 1.00 89.25 79 LEU A N 1
ATOM 632 C CA . LEU A 1 79 ? 0.259 4.477 1.489 1.00 89.25 79 LEU A CA 1
ATOM 633 C C . LEU A 1 79 ? 1.418 3.701 0.874 1.00 89.25 79 LEU A C 1
ATOM 635 O O . LEU A 1 79 ? 2.305 4.294 0.254 1.00 89.25 79 LEU A O 1
ATOM 639 N N . PHE A 1 80 ? 1.394 2.377 0.988 1.00 89.50 80 PHE A N 1
ATOM 640 C CA . PHE A 1 80 ? 2.419 1.550 0.377 1.00 89.50 80 PHE A CA 1
ATOM 641 C C . PHE A 1 80 ? 2.341 1.559 -1.159 1.00 89.50 80 PHE A C 1
ATOM 643 O O . PHE A 1 80 ? 3.365 1.714 -1.830 1.00 89.50 80 PHE A O 1
ATOM 650 N N . ASN A 1 81 ? 1.139 1.512 -1.738 1.00 88.50 81 ASN A N 1
ATOM 651 C CA . ASN A 1 81 ? 0.938 1.649 -3.184 1.00 88.50 81 ASN A CA 1
ATOM 652 C C . ASN A 1 81 ? 1.422 3.007 -3.703 1.00 88.50 81 ASN A C 1
ATOM 654 O O . ASN A 1 81 ? 2.077 3.073 -4.745 1.00 88.50 81 ASN A O 1
ATOM 658 N N . ARG A 1 82 ? 1.183 4.088 -2.951 1.00 87.69 82 ARG A N 1
ATOM 659 C CA . ARG A 1 82 ? 1.730 5.414 -3.256 1.00 87.69 82 ARG A CA 1
ATOM 660 C C . ARG A 1 82 ? 3.253 5.405 -3.233 1.00 87.69 82 ARG A C 1
ATOM 662 O O . ARG A 1 82 ? 3.856 5.887 -4.190 1.00 87.69 82 ARG A O 1
ATOM 669 N N . LEU A 1 83 ? 3.871 4.860 -2.180 1.00 87.62 83 LEU A N 1
ATOM 670 C CA . LEU A 1 83 ? 5.329 4.745 -2.079 1.00 87.62 83 LEU A CA 1
ATOM 671 C C . LEU A 1 83 ? 5.897 4.039 -3.314 1.00 87.62 83 LEU A C 1
ATOM 673 O O . LEU A 1 83 ? 6.831 4.543 -3.933 1.00 87.62 83 LEU A O 1
ATOM 677 N N . ARG A 1 84 ? 5.298 2.924 -3.735 1.00 86.25 84 ARG A N 1
ATOM 678 C CA . ARG A 1 84 ? 5.726 2.188 -4.934 1.00 86.25 84 ARG A CA 1
ATOM 679 C C . ARG A 1 84 ? 5.544 2.991 -6.214 1.00 86.25 84 ARG A C 1
ATOM 681 O O . ARG A 1 84 ? 6.463 3.070 -7.024 1.00 86.25 84 ARG A O 1
ATOM 688 N N . ALA A 1 85 ? 4.393 3.634 -6.380 1.00 83.69 85 ALA A N 1
ATOM 689 C CA . ALA A 1 85 ? 4.101 4.441 -7.559 1.00 83.69 85 ALA A CA 1
ATOM 690 C C . ALA A 1 85 ? 5.059 5.634 -7.729 1.00 83.69 85 ALA A C 1
ATOM 692 O O . ALA A 1 85 ? 5.261 6.080 -8.856 1.00 83.69 85 ALA A O 1
ATOM 693 N N . VAL A 1 86 ? 5.674 6.140 -6.652 1.00 82.94 86 VAL A N 1
ATOM 694 C CA . VAL A 1 86 ? 6.686 7.212 -6.740 1.00 82.94 86 VAL A CA 1
ATOM 695 C C . VAL A 1 86 ? 8.123 6.694 -6.828 1.00 82.94 86 VAL A C 1
ATOM 697 O O . VAL A 1 86 ? 8.977 7.375 -7.387 1.00 82.94 86 VAL A O 1
ATOM 700 N N . SER A 1 87 ? 8.399 5.494 -6.315 1.00 81.00 87 SER A N 1
ATOM 701 C CA . SER A 1 87 ? 9.754 4.925 -6.228 1.00 81.00 87 SER A CA 1
ATOM 702 C C . SER A 1 87 ? 10.086 3.904 -7.317 1.00 81.00 87 SER A C 1
ATOM 704 O O . SER A 1 87 ? 11.230 3.484 -7.420 1.00 81.00 87 SER A O 1
ATOM 706 N N . TRP A 1 88 ? 9.140 3.537 -8.184 1.00 77.12 88 TRP A N 1
ATOM 707 C CA . TRP A 1 88 ? 9.328 2.451 -9.157 1.00 77.12 88 TRP A CA 1
ATOM 708 C C . TRP A 1 88 ? 10.448 2.634 -10.189 1.00 77.12 88 TRP A C 1
ATOM 710 O O . TRP A 1 88 ? 10.893 1.667 -10.808 1.00 77.12 88 TRP A O 1
ATOM 720 N N . LYS A 1 89 ? 10.878 3.879 -10.417 1.00 79.00 89 LYS A N 1
ATOM 721 C CA . LYS A 1 89 ? 12.023 4.211 -11.279 1.00 79.00 89 LYS A CA 1
ATOM 722 C C . LYS A 1 89 ? 13.317 4.401 -10.493 1.00 79.00 89 LYS A C 1
ATOM 724 O O . LYS A 1 89 ? 14.280 4.949 -11.023 1.00 79.00 89 LYS A O 1
ATOM 729 N N . VAL A 1 90 ? 13.351 3.974 -9.238 1.00 80.94 90 VAL A N 1
ATOM 730 C CA . VAL A 1 90 ? 14.544 3.990 -8.402 1.00 80.94 90 VAL A CA 1
ATOM 731 C C . VAL A 1 90 ? 15.015 2.549 -8.275 1.00 80.94 90 VAL A C 1
ATOM 733 O O . VAL A 1 90 ? 14.291 1.697 -7.783 1.00 80.94 90 VAL A O 1
ATOM 736 N N . ALA A 1 91 ? 16.234 2.259 -8.731 1.00 70.69 91 ALA A N 1
ATOM 737 C CA . ALA A 1 91 ? 16.790 0.901 -8.695 1.00 70.69 91 ALA A CA 1
ATOM 738 C C . ALA A 1 91 ? 17.129 0.412 -7.270 1.00 70.69 91 ALA A C 1
ATOM 740 O O . ALA A 1 91 ? 17.499 -0.744 -7.078 1.00 70.69 91 ALA A O 1
ATOM 741 N N . GLN A 1 92 ? 17.023 1.290 -6.269 1.00 78.69 92 GLN A N 1
ATOM 742 C CA . GLN A 1 92 ? 17.265 0.955 -4.872 1.00 78.69 92 GLN A CA 1
ATOM 743 C C . GLN A 1 92 ? 16.178 0.014 -4.343 1.00 78.69 92 GLN A C 1
ATOM 745 O O . GLN A 1 92 ? 14.997 0.167 -4.659 1.00 78.69 92 GLN A O 1
ATOM 750 N N . SER A 1 93 ? 16.578 -0.954 -3.516 1.00 79.38 93 SER A N 1
ATOM 751 C CA . SER A 1 93 ? 15.625 -1.806 -2.807 1.00 79.38 93 SER A CA 1
ATOM 752 C C . SER A 1 93 ? 14.768 -0.959 -1.870 1.00 79.38 93 SER A C 1
ATOM 754 O O . SER A 1 93 ? 15.295 -0.154 -1.106 1.00 79.38 93 SER A O 1
ATOM 756 N N . LEU A 1 94 ? 13.451 -1.154 -1.920 1.00 85.75 94 LEU A N 1
ATOM 757 C CA . LEU A 1 94 ? 12.548 -0.566 -0.939 1.00 85.75 94 LEU A CA 1
ATOM 758 C C . LEU A 1 94 ? 12.682 -1.314 0.383 1.00 85.75 94 LEU A C 1
ATOM 760 O O . LEU A 1 94 ? 12.573 -2.540 0.424 1.00 85.75 94 LEU A O 1
ATOM 764 N N . GLU A 1 95 ? 12.890 -0.560 1.452 1.00 89.81 95 GLU A N 1
ATOM 765 C CA . GLU A 1 95 ? 12.958 -1.071 2.815 1.00 89.81 95 GLU A CA 1
ATOM 766 C C . GLU A 1 95 ? 11.683 -0.718 3.583 1.00 89.81 95 GLU A C 1
ATOM 768 O O . GLU A 1 95 ? 11.002 0.267 3.279 1.00 89.81 95 GLU A O 1
ATOM 773 N N . ILE A 1 96 ? 11.375 -1.495 4.624 1.00 90.62 96 ILE A N 1
ATOM 774 C CA . ILE A 1 96 ? 10.225 -1.238 5.503 1.00 90.62 96 ILE A CA 1
ATOM 775 C C . ILE A 1 96 ? 10.316 0.138 6.177 1.00 90.62 96 ILE A C 1
ATOM 777 O O . ILE A 1 96 ? 9.306 0.813 6.366 1.00 90.62 96 ILE A O 1
ATOM 781 N N . SER A 1 97 ? 11.542 0.603 6.437 1.00 90.38 97 SER A N 1
ATOM 782 C CA . SER A 1 97 ? 11.849 1.937 6.955 1.00 90.38 97 SER A CA 1
ATOM 783 C C . SER A 1 97 ? 11.269 3.052 6.073 1.00 90.38 97 SER A C 1
ATOM 785 O O . SER A 1 97 ? 10.727 4.026 6.594 1.00 90.38 97 SER A O 1
ATOM 787 N N . CYS A 1 98 ? 11.298 2.895 4.744 1.00 89.44 98 CYS A N 1
ATOM 788 C CA . CYS A 1 98 ? 10.723 3.859 3.807 1.00 89.44 98 CYS A CA 1
ATOM 789 C C . CYS A 1 98 ? 9.199 3.946 3.946 1.00 89.44 98 CYS A C 1
ATOM 791 O O . CYS A 1 98 ? 8.635 5.038 3.906 1.00 89.44 98 CYS A O 1
ATOM 793 N N . TRP A 1 99 ? 8.523 2.808 4.124 1.00 91.06 99 TRP A N 1
ATOM 794 C CA . TRP A 1 99 ? 7.080 2.784 4.362 1.00 91.06 99 TRP A CA 1
ATOM 795 C C . TRP A 1 99 ? 6.727 3.405 5.717 1.00 91.06 99 TRP A C 1
ATOM 797 O O . TRP A 1 99 ? 5.874 4.289 5.763 1.00 91.06 99 TRP A O 1
ATOM 807 N N . LEU A 1 100 ? 7.444 3.050 6.787 1.00 89.94 100 LEU A N 1
ATOM 808 C CA . LEU A 1 100 ? 7.251 3.648 8.113 1.00 89.94 100 LEU A CA 1
ATOM 809 C C . LEU A 1 100 ? 7.412 5.174 8.083 1.00 89.94 100 LEU A C 1
ATOM 811 O O . LEU A 1 100 ? 6.613 5.887 8.681 1.00 89.94 100 LEU A O 1
ATOM 815 N N . GLN A 1 101 ? 8.387 5.700 7.338 1.00 89.25 101 GLN A N 1
ATOM 816 C CA . GLN A 1 101 ? 8.547 7.146 7.154 1.00 89.25 101 GLN A CA 1
ATOM 817 C C . GLN A 1 101 ? 7.345 7.792 6.453 1.00 89.25 101 GLN A C 1
ATOM 819 O O . GLN A 1 101 ? 6.948 8.897 6.822 1.00 89.25 101 GLN A O 1
ATOM 824 N N . VAL A 1 102 ? 6.746 7.123 5.462 1.00 86.75 102 VAL A N 1
ATOM 825 C CA . VAL A 1 102 ? 5.525 7.607 4.796 1.00 86.75 102 VAL A CA 1
ATOM 826 C C . VAL A 1 102 ? 4.344 7.620 5.768 1.00 86.75 102 VAL A C 1
ATOM 828 O O . VAL A 1 102 ? 3.611 8.608 5.804 1.00 86.75 102 VAL A O 1
ATOM 831 N N . VAL A 1 103 ? 4.189 6.567 6.575 1.00 86.56 103 VAL A N 1
ATOM 832 C CA . VAL A 1 103 ? 3.144 6.472 7.607 1.00 86.56 103 VAL A CA 1
ATOM 833 C C . VAL A 1 103 ? 3.307 7.575 8.652 1.00 86.56 103 VAL A C 1
ATOM 835 O O . VAL A 1 103 ? 2.363 8.320 8.906 1.00 86.56 103 VAL A O 1
ATOM 838 N N . LEU A 1 104 ? 4.514 7.741 9.203 1.00 85.94 104 LEU A N 1
ATOM 839 C CA . LEU A 1 104 ? 4.821 8.776 10.193 1.00 85.94 104 LEU A CA 1
ATOM 840 C C . LEU A 1 104 ? 4.575 10.177 9.640 1.00 85.94 104 LEU A C 1
ATOM 842 O O . LEU A 1 104 ? 3.961 10.999 10.310 1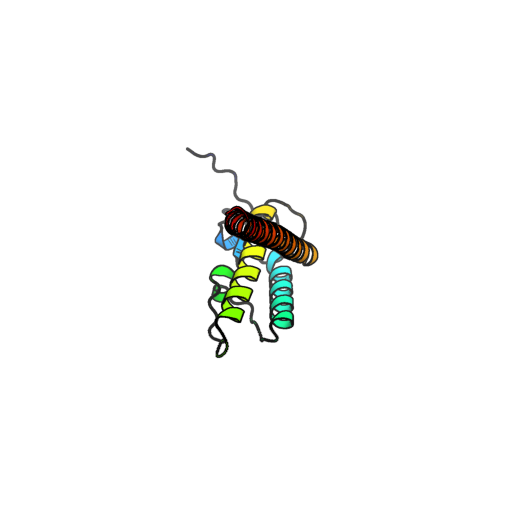.00 85.94 104 LEU A O 1
ATOM 846 N N . LYS A 1 105 ? 5.000 10.441 8.400 1.00 84.44 105 LYS A N 1
ATOM 847 C CA . LYS A 1 105 ? 4.782 11.737 7.756 1.00 84.44 105 LYS A CA 1
ATOM 848 C C . LYS A 1 105 ? 3.296 12.045 7.571 1.00 84.44 105 LYS A C 1
ATOM 850 O O . LYS A 1 105 ? 2.897 13.199 7.702 1.00 84.44 105 LYS A O 1
ATOM 855 N N . LEU A 1 106 ? 2.476 11.042 7.259 1.00 80.00 106 LEU A N 1
ATOM 856 C CA . LEU A 1 106 ? 1.030 11.238 7.195 1.00 80.00 106 LEU A CA 1
ATOM 857 C C . LEU A 1 106 ? 0.462 11.534 8.587 1.00 80.00 106 LEU A C 1
ATOM 859 O O . LEU A 1 106 ? -0.268 12.504 8.741 1.00 80.00 106 LEU A O 1
ATOM 863 N N . ALA A 1 107 ? 0.855 10.758 9.599 1.00 76.56 107 ALA A N 1
ATOM 864 C CA . ALA A 1 107 ? 0.412 10.968 10.974 1.00 76.56 107 ALA A CA 1
ATOM 865 C C . ALA A 1 107 ? 0.764 12.374 11.493 1.00 76.56 107 ALA A C 1
ATOM 867 O O . ALA A 1 107 ? -0.057 13.000 12.157 1.00 76.56 107 ALA A O 1
ATOM 868 N N . THR A 1 108 ? 1.944 12.906 11.148 1.00 75.56 108 THR A N 1
ATOM 869 C CA . THR A 1 108 ? 2.324 14.282 11.506 1.00 75.56 108 THR A CA 1
ATOM 870 C C . THR A 1 108 ? 1.469 15.325 10.794 1.00 75.56 108 THR A C 1
ATOM 872 O O . THR A 1 108 ? 1.028 16.268 11.434 1.00 75.56 108 THR A O 1
ATOM 875 N N . VAL A 1 109 ? 1.174 15.145 9.501 1.00 73.75 109 VAL A N 1
ATOM 876 C CA . VAL A 1 109 ? 0.342 16.099 8.744 1.00 73.75 109 VAL A CA 1
ATOM 877 C C . VAL A 1 109 ? -1.094 16.121 9.271 1.00 73.75 109 VAL A C 1
ATOM 879 O O . VAL A 1 109 ? -1.674 17.193 9.402 1.00 73.75 109 VAL A O 1
ATOM 882 N N . GLU A 1 110 ? -1.652 14.959 9.607 1.00 65.25 110 GLU A N 1
ATOM 883 C CA . GLU A 1 110 ? -2.979 14.853 10.224 1.00 65.25 110 GLU A CA 1
ATOM 884 C C . GLU A 1 110 ? -2.993 15.471 11.629 1.00 65.25 110 GLU A C 1
ATOM 886 O O . GLU A 1 110 ? -3.913 16.207 11.970 1.00 65.25 110 GLU A O 1
ATOM 891 N N . SER A 1 111 ? -1.950 15.242 12.435 1.00 62.34 111 SER A N 1
ATOM 892 C CA . SER A 1 111 ? -1.804 15.884 13.748 1.00 62.34 111 SER A CA 1
ATOM 893 C C . SER A 1 111 ? -1.746 17.408 13.635 1.00 62.34 111 SER A C 1
ATOM 895 O O . SER A 1 111 ? -2.400 18.110 14.406 1.00 62.34 111 SER A O 1
ATOM 897 N N . ASP A 1 112 ? -0.984 17.924 12.671 1.00 58.25 112 ASP A N 1
ATOM 898 C CA . ASP A 1 112 ? -0.867 19.360 12.428 1.00 58.25 112 ASP A CA 1
ATOM 899 C C . ASP A 1 112 ? -2.208 19.942 11.952 1.00 58.25 112 ASP A C 1
ATOM 901 O O . ASP A 1 112 ? -2.637 20.979 12.459 1.00 58.25 112 ASP A O 1
ATOM 905 N N . ALA A 1 113 ? -2.922 19.251 11.057 1.00 56.25 113 ALA A N 1
ATOM 906 C CA . ALA A 1 113 ? -4.249 19.654 10.587 1.00 56.25 113 ALA A CA 1
ATOM 907 C C . ALA A 1 113 ? -5.283 19.693 11.725 1.00 56.25 113 ALA A C 1
ATOM 909 O O . ALA A 1 113 ? -5.959 20.704 11.900 1.00 56.25 113 ALA A O 1
ATOM 910 N N . ILE A 1 114 ? -5.335 18.653 12.565 1.00 57.97 114 ILE A N 1
ATOM 911 C CA . ILE A 1 114 ? -6.207 18.611 13.749 1.00 57.97 114 ILE A CA 1
ATOM 912 C C . ILE A 1 114 ? -5.853 19.742 14.721 1.00 57.97 114 ILE A C 1
ATOM 914 O O . ILE A 1 114 ? -6.742 20.376 15.287 1.00 57.97 114 ILE A O 1
ATOM 918 N N . SER A 1 115 ? -4.563 20.036 14.908 1.00 53.38 115 SER A N 1
ATOM 919 C CA . SER A 1 115 ? -4.134 21.140 15.771 1.00 53.38 115 SER A CA 1
ATOM 920 C C . SER A 1 115 ? -4.579 22.509 15.238 1.00 53.38 115 SER A C 1
ATOM 922 O O . SER A 1 115 ? -4.960 23.375 16.024 1.00 53.38 115 SER A O 1
ATOM 924 N N . CYS A 1 116 ? -4.591 22.698 13.914 1.00 53.69 116 CYS A N 1
ATOM 925 C CA . CYS A 1 116 ? -5.109 23.903 13.268 1.00 53.69 116 CYS A CA 1
ATOM 926 C C . CYS A 1 116 ? -6.638 24.014 13.371 1.00 53.69 116 CYS A C 1
ATOM 928 O O . CYS A 1 116 ? -7.143 25.102 13.655 1.00 53.69 116 CYS A O 1
ATOM 930 N N . ASP A 1 117 ? -7.367 22.910 13.206 1.00 54.03 117 ASP A N 1
ATOM 931 C CA . ASP A 1 117 ? -8.831 22.875 13.316 1.00 54.03 117 ASP A CA 1
ATOM 932 C C . ASP A 1 117 ? -9.304 23.132 14.757 1.00 54.03 117 ASP A C 1
ATOM 934 O O . ASP A 1 117 ? -10.224 23.911 14.991 1.00 54.03 117 ASP A O 1
ATOM 938 N N . LEU A 1 118 ? -8.621 22.565 15.756 1.00 57.94 118 LEU A N 1
ATOM 939 C CA . LEU A 1 118 ? -8.917 22.841 17.168 1.00 57.94 118 LEU A CA 1
ATOM 940 C C . LEU A 1 118 ? -8.624 24.296 17.548 1.00 57.94 118 LEU A C 1
ATOM 942 O O . LEU A 1 118 ? -9.326 24.877 18.375 1.00 57.94 118 LEU A O 1
ATOM 946 N N . ARG A 1 119 ? -7.593 24.906 16.949 1.00 57.34 119 ARG A N 1
ATOM 947 C CA . ARG A 1 119 ? -7.265 26.312 17.206 1.00 57.34 119 ARG A CA 1
ATOM 948 C C . ARG A 1 119 ? -8.285 27.259 16.584 1.00 57.34 119 ARG A C 1
ATOM 950 O O . ARG A 1 119 ? -8.662 28.230 17.225 1.00 57.34 119 ARG A O 1
ATOM 957 N N . THR A 1 120 ? -8.756 26.956 15.378 1.00 60.84 120 THR A N 1
ATOM 958 C CA . THR A 1 120 ? -9.789 27.752 14.699 1.00 60.84 120 THR A CA 1
ATOM 959 C C . THR A 1 120 ? -11.153 27.623 15.378 1.00 60.84 120 THR A C 1
ATOM 961 O O . THR A 1 120 ? -11.805 28.641 15.588 1.00 60.84 120 THR A O 1
ATOM 964 N N . GLN A 1 121 ? -11.537 26.429 15.844 1.00 58.88 121 GLN A N 1
ATOM 965 C CA . GLN A 1 121 ? -12.744 26.253 16.666 1.00 58.88 121 GLN A CA 1
ATOM 966 C C . GLN A 1 121 ? -12.656 26.995 18.007 1.00 58.88 121 GLN A C 1
ATOM 968 O O . GLN A 1 121 ? -13.608 27.664 18.400 1.00 58.88 121 GLN A O 1
ATOM 973 N N . GLY A 1 122 ? -11.505 26.942 18.688 1.00 59.12 122 GLY A N 1
ATOM 974 C CA . GLY A 1 122 ? -11.294 27.689 19.932 1.00 59.12 122 GLY A CA 1
ATOM 975 C C . GLY A 1 122 ? -11.299 29.214 19.743 1.00 59.12 122 GLY A C 1
ATOM 976 O O . GLY A 1 122 ? -11.753 29.940 20.625 1.00 59.12 122 GLY A O 1
ATOM 977 N N . GLU A 1 123 ? -10.828 29.713 18.597 1.00 58.19 123 GLU A N 1
ATOM 978 C CA . GLU A 1 123 ? -10.877 31.136 18.235 1.00 58.19 123 GLU A CA 1
ATOM 979 C C . GLU A 1 123 ? -12.316 31.593 17.886 1.00 58.19 123 GLU A C 1
ATOM 981 O O . GLU A 1 123 ? -12.722 32.680 18.302 1.00 58.19 123 GLU A O 1
ATOM 986 N N . GLU A 1 124 ? -13.124 30.760 17.217 1.00 58.75 124 GLU A N 1
ATOM 987 C CA . GLU A 1 124 ? -14.554 31.024 16.952 1.00 58.75 124 GLU A CA 1
ATOM 988 C C . GLU A 1 124 ? -15.424 30.975 18.225 1.00 58.75 124 GLU A C 1
ATOM 990 O O . GLU A 1 124 ? -16.271 31.852 18.438 1.00 58.75 124 GLU A O 1
ATOM 995 N N . GLU A 1 125 ? -15.201 30.000 19.113 1.00 56.66 125 GLU A N 1
ATOM 996 C CA . GLU A 1 125 ? -15.875 29.921 20.420 1.00 56.66 125 GLU A CA 1
ATOM 997 C C . GLU A 1 125 ? -15.485 31.091 21.337 1.00 56.66 125 GLU A C 1
ATOM 999 O O . GLU A 1 125 ? -16.330 31.654 22.036 1.00 56.66 125 GLU A O 1
ATOM 1004 N N . ALA A 1 126 ? -14.221 31.524 21.307 1.00 56.12 126 ALA A N 1
ATOM 1005 C CA . ALA A 1 126 ? -13.795 32.716 22.031 1.00 56.12 126 ALA A CA 1
ATOM 1006 C C . ALA A 1 126 ? -14.455 33.985 21.465 1.00 56.12 126 ALA A C 1
ATOM 1008 O O . ALA A 1 126 ? -14.964 34.791 22.241 1.00 56.12 126 ALA A O 1
ATOM 1009 N N . SER A 1 127 ? -14.496 34.160 20.138 1.00 54.00 127 SER A N 1
ATOM 1010 C CA . SER A 1 127 ? -15.137 35.315 19.485 1.00 54.00 127 SER A CA 1
ATOM 1011 C C . SER A 1 127 ? -16.619 35.430 19.846 1.00 54.00 127 SER A C 1
ATOM 1013 O O . SER A 1 127 ? -17.085 36.506 20.209 1.00 54.00 127 SER A O 1
ATOM 1015 N N . THR A 1 128 ? -17.350 34.314 19.812 1.00 55.59 128 THR A N 1
ATOM 1016 C CA . THR A 1 128 ? -18.772 34.286 20.183 1.00 55.59 128 THR A CA 1
ATOM 1017 C C . THR A 1 128 ? -19.000 34.580 21.666 1.00 55.59 128 THR A C 1
ATOM 1019 O O . THR A 1 128 ? -19.962 35.263 22.005 1.00 55.59 128 THR A O 1
ATOM 1022 N N . LEU A 1 129 ? -18.108 34.150 22.564 1.00 51.81 129 LEU A N 1
ATOM 1023 C CA . LEU A 1 129 ? -18.169 34.536 23.977 1.00 51.81 129 LEU A CA 1
ATOM 1024 C C . LEU A 1 129 ? -17.929 36.040 24.181 1.00 51.81 129 LEU A C 1
ATOM 1026 O O . LEU A 1 129 ? -18.635 36.655 24.978 1.00 51.81 129 LEU A O 1
ATOM 1030 N N . TRP A 1 130 ? -16.992 36.657 23.455 1.00 51.75 130 TRP A N 1
ATOM 1031 C CA . TRP A 1 130 ? -16.771 38.108 23.532 1.00 51.75 130 TRP A CA 1
ATOM 1032 C C . TRP A 1 130 ? -17.982 38.912 23.039 1.00 51.75 130 TRP A C 1
ATOM 1034 O O . TRP A 1 130 ? -18.330 39.906 23.674 1.00 51.75 130 TRP A O 1
ATOM 1044 N N . ASP A 1 131 ? -18.686 38.450 22.004 1.00 51.47 131 ASP A N 1
ATOM 1045 C CA . ASP A 1 131 ? -19.913 39.096 21.513 1.00 51.47 131 ASP A CA 1
ATOM 1046 C C . ASP A 1 131 ? -21.092 38.999 22.507 1.00 51.47 131 ASP A C 1
ATOM 1048 O O . ASP A 1 131 ? -21.982 39.848 22.504 1.00 51.47 131 ASP A O 1
ATOM 1052 N N . PHE A 1 132 ? -21.090 38.007 23.407 1.00 50.00 132 PHE A N 1
ATOM 1053 C CA . PHE A 1 132 ? -22.095 37.859 24.471 1.00 50.00 132 PHE A CA 1
ATOM 1054 C C . PHE A 1 132 ? -21.835 38.737 25.708 1.00 50.00 132 PHE A C 1
ATOM 1056 O O . PHE A 1 132 ? -22.772 39.020 26.455 1.00 50.00 132 PHE A O 1
ATOM 1063 N N . TYR A 1 133 ? -20.590 39.166 25.944 1.00 46.00 133 TYR A N 1
ATOM 1064 C CA . TYR A 1 133 ? -20.210 40.004 27.093 1.00 46.00 133 TYR A CA 1
ATOM 1065 C C . TYR A 1 133 ? -20.143 41.508 26.771 1.00 46.00 133 TYR A C 1
ATOM 1067 O O . TYR A 1 133 ? -19.886 42.312 27.668 1.00 46.00 133 TYR A O 1
ATOM 1075 N N . VAL A 1 134 ? -20.400 41.899 25.518 1.00 48.34 134 VAL A N 1
ATOM 1076 C CA . VAL A 1 134 ? -20.516 43.298 25.072 1.00 48.34 134 VAL A CA 1
ATOM 1077 C C . VAL A 1 134 ? -21.990 43.619 24.779 1.00 48.34 134 VAL A C 1
ATOM 1079 O O . VAL A 1 134 ? -22.380 43.832 23.634 1.00 48.34 134 VAL A O 1
ATOM 1082 N N . ILE A 1 135 ? -22.827 43.636 25.824 1.00 43.50 135 ILE A N 1
ATOM 1083 C CA . ILE A 1 135 ? -24.165 44.263 25.836 1.00 43.50 135 ILE A CA 1
ATOM 1084 C C . ILE A 1 135 ? -24.326 45.043 27.139 1.00 43.50 135 ILE A C 1
ATOM 1086 O O . ILE A 1 135 ? -24.038 44.459 28.209 1.00 43.50 135 ILE A O 1
#

Sequence (135 aa):
MFPRVASMCLHCAHHDVTFLHMLWECLPLVPIRVQVMEHVAEILEVPLTPDPLLFLLGITEHTKDTKHYLKLTDLQMALFNRLRAVSWKVAQSLEISCWLQVVLKLATVESDAISCDLRTQGEEEASTLWDFYVI

pLDDT: mean 76.37, std 14.59, range [37.75, 92.44]

Organism: Pleurodeles waltl (NCBI:txid8319)

Foldseek 3Di:
DPDPPFPQFLAQRDTPDDLCCLQPVVPLCVVLLVVLQVVLCVVLVHDDDPDCCCLVPLDDPPDPDDPVSSVVSVVLSVLVSVLSVVCRPPSDRDDNVSSVVSVVVVVVVVVVVVVVVVVVVVVVVVVVVVVVVPD

Secondary structure (DSSP, 8-state):
---------TTT--SS--HHIIIII-GGGHHHHHHHHHHHHHHHTS-----HHHHHH---S---S-HHHHHHHHHHHHHHHHHHHHHTT--SPP-HHHHHHHHHHHHHHHHHHHHHHHHHHHHHHHHHHHHHH--